Protein AF-A0A0L0UMP7-F1 (afdb_monomer)

Mean predicted aligned error: 9.32 Å

pLDDT: mean 83.38, std 13.89, range [54.56, 98.25]

Secondary structure (DSSP, 8-state):
--TTHHHHHHHHHHHHHHHHHHHHHHHHHHT--HHHHHHHHS-TTTSSPPPTTTT-

Structure (mmCIF, N/CA/C/O backbone):
data_AF-A0A0L0UMP7-F1
#
_entry.id   AF-A0A0L0UMP7-F1
#
loop_
_atom_site.group_PDB
_atom_site.id
_atom_site.type_symbol
_atom_site.label_atom_id
_atom_site.label_alt_id
_atom_site.label_comp_id
_atom_site.label_asym_id
_atom_site.label_entity_id
_atom_site.label_seq_id
_atom_site.pdbx_PDB_ins_code
_atom_site.Cartn_x
_atom_site.Cartn_y
_atom_site.Cartn_z
_atom_site.occupancy
_atom_site.B_iso_or_equiv
_atom_site.auth_seq_id
_atom_site.auth_comp_id
_atom_site.auth_asym_id
_atom_site.auth_atom_id
_atom_site.pdbx_PDB_model_num
ATOM 1 N N . GLY A 1 1 ? 11.097 0.531 -32.546 1.00 54.56 1 GLY A N 1
ATOM 2 C CA . GLY A 1 1 ? 10.358 1.250 -31.484 1.00 54.56 1 GLY A CA 1
ATOM 3 C C . GLY A 1 1 ? 9.477 0.392 -30.569 1.00 54.56 1 GLY A C 1
ATOM 4 O O . GLY A 1 1 ? 9.193 0.852 -29.472 1.00 54.56 1 GLY A O 1
ATOM 5 N N . ARG A 1 2 ? 9.015 -0.816 -30.954 1.00 55.78 2 ARG A N 1
ATOM 6 C CA . ARG A 1 2 ? 8.146 -1.655 -30.089 1.00 55.78 2 ARG A CA 1
ATOM 7 C C . ARG A 1 2 ? 8.900 -2.536 -29.080 1.00 55.78 2 ARG A C 1
ATOM 9 O O . ARG A 1 2 ? 8.344 -2.800 -28.021 1.00 55.78 2 ARG A O 1
ATOM 16 N N . ASP A 1 3 ? 10.149 -2.923 -29.346 1.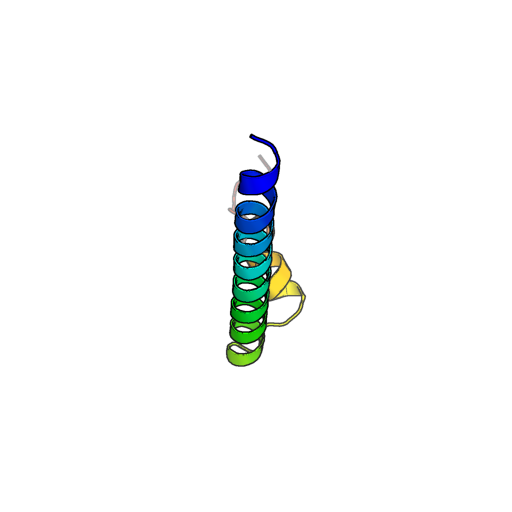00 57.69 3 ASP A N 1
ATOM 17 C CA . ASP A 1 3 ? 10.898 -3.808 -28.432 1.00 57.69 3 ASP A CA 1
ATOM 18 C C . ASP A 1 3 ? 11.431 -3.134 -27.164 1.00 57.69 3 ASP A C 1
ATOM 20 O O . ASP A 1 3 ? 11.545 -3.804 -26.147 1.00 57.69 3 ASP A O 1
ATOM 24 N N . LEU A 1 4 ? 11.649 -1.812 -27.153 1.00 56.53 4 LEU A N 1
ATOM 25 C CA . LEU A 1 4 ? 12.024 -1.091 -25.924 1.00 56.53 4 LEU A CA 1
ATOM 26 C C . LEU A 1 4 ? 10.877 -0.967 -24.904 1.00 56.53 4 LEU A C 1
ATOM 28 O O . LEU A 1 4 ? 11.133 -0.703 -23.733 1.00 56.53 4 LEU A O 1
ATOM 32 N N . ARG A 1 5 ? 9.614 -1.169 -25.309 1.00 58.53 5 ARG A N 1
ATOM 33 C CA . ARG A 1 5 ? 8.470 -1.094 -24.381 1.00 58.53 5 ARG A CA 1
ATOM 34 C C . ARG A 1 5 ? 8.383 -2.317 -23.467 1.00 58.53 5 ARG A C 1
ATOM 36 O O . ARG A 1 5 ? 7.986 -2.176 -22.318 1.00 58.53 5 ARG A O 1
ATOM 43 N N . LYS A 1 6 ? 8.798 -3.492 -23.950 1.00 62.09 6 LYS A N 1
ATOM 44 C CA . LYS A 1 6 ? 8.771 -4.755 -23.194 1.00 62.09 6 LYS A CA 1
ATOM 45 C C . LYS A 1 6 ? 9.620 -4.724 -21.909 1.00 62.09 6 LYS A C 1
ATOM 47 O O . LYS A 1 6 ? 9.063 -5.047 -20.862 1.00 62.09 6 LYS A O 1
ATOM 52 N N . PRO A 1 7 ? 10.906 -4.309 -21.923 1.00 72.19 7 PRO A N 1
ATOM 53 C CA . PRO A 1 7 ? 11.698 -4.244 -20.694 1.00 72.19 7 PRO A CA 1
ATOM 54 C C . PRO A 1 7 ? 11.162 -3.191 -19.718 1.00 72.19 7 PRO A C 1
ATOM 56 O O . PRO A 1 7 ? 11.209 -3.402 -18.510 1.00 72.19 7 PRO A O 1
ATOM 59 N N . PHE A 1 8 ? 10.590 -2.091 -20.220 1.00 79.31 8 PHE A N 1
ATOM 60 C CA . PHE A 1 8 ? 10.000 -1.067 -19.361 1.00 79.31 8 PHE A CA 1
ATOM 61 C C . PHE A 1 8 ? 8.733 -1.570 -18.658 1.00 79.31 8 PHE A C 1
ATOM 63 O O . PHE A 1 8 ? 8.602 -1.408 -17.450 1.00 79.31 8 PHE A O 1
ATOM 70 N N . SER A 1 9 ? 7.830 -2.246 -19.376 1.00 87.06 9 SER A N 1
ATOM 71 C CA . SER A 1 9 ? 6.656 -2.884 -18.767 1.00 87.06 9 SER A CA 1
ATOM 72 C C . SER A 1 9 ? 7.051 -3.904 -17.696 1.00 87.06 9 SER A C 1
ATOM 74 O O . SER A 1 9 ? 6.516 -3.847 -16.593 1.00 87.06 9 SER A O 1
ATOM 76 N N . ALA A 1 10 ? 8.049 -4.752 -17.966 1.00 88.88 10 ALA A N 1
ATOM 77 C CA . ALA A 1 10 ? 8.546 -5.721 -16.988 1.00 88.88 10 ALA A CA 1
ATOM 78 C C . ALA A 1 10 ? 9.110 -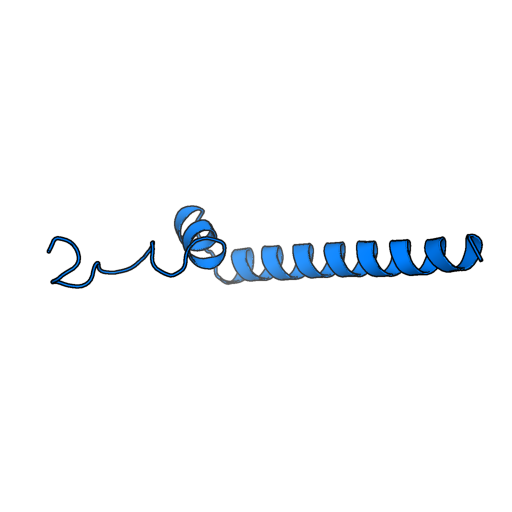5.050 -15.720 1.00 88.88 10 ALA A C 1
ATOM 80 O O . ALA A 1 10 ? 8.827 -5.492 -14.608 1.00 88.88 10 ALA A O 1
ATOM 81 N N . ALA A 1 11 ? 9.862 -3.954 -15.867 1.00 91.62 11 ALA A N 1
ATOM 82 C CA . ALA A 1 11 ? 10.383 -3.196 -14.730 1.00 91.62 11 ALA A CA 1
ATOM 83 C C . ALA A 1 11 ? 9.261 -2.561 -13.890 1.00 91.62 11 ALA A C 1
ATOM 85 O O . ALA A 1 11 ? 9.309 -2.593 -12.660 1.00 91.62 11 ALA A O 1
ATOM 86 N N . ILE A 1 12 ? 8.227 -2.021 -14.541 1.00 92.38 12 ILE A N 1
ATOM 87 C CA . ILE A 1 12 ? 7.057 -1.460 -13.857 1.00 92.38 12 ILE A CA 1
ATOM 88 C C . ILE A 1 12 ? 6.275 -2.549 -13.111 1.00 92.38 12 ILE A C 1
ATOM 90 O O . ILE A 1 12 ? 5.848 -2.324 -11.977 1.00 92.38 12 ILE A O 1
ATOM 94 N N . ASP A 1 13 ? 6.108 -3.730 -13.701 1.00 94.12 13 ASP A N 1
ATOM 95 C CA . ASP A 1 13 ? 5.405 -4.843 -13.059 1.00 94.12 13 ASP A CA 1
ATOM 96 C C . ASP A 1 13 ? 6.190 -5.402 -11.867 1.00 94.12 13 ASP A C 1
ATOM 98 O O . ASP A 1 13 ? 5.608 -5.661 -10.806 1.00 94.12 13 ASP A O 1
ATOM 102 N N . LEU A 1 14 ? 7.520 -5.482 -11.979 1.00 95.69 14 LEU A N 1
ATOM 103 C CA . LEU A 1 14 ? 8.394 -5.812 -10.854 1.00 95.69 14 LEU A CA 1
ATOM 104 C C . LEU A 1 14 ? 8.263 -4.774 -9.734 1.00 95.69 14 LEU A C 1
ATOM 106 O O . LEU A 1 14 ? 8.063 -5.137 -8.576 1.00 95.69 14 LEU A O 1
ATOM 110 N N . PHE A 1 15 ? 8.311 -3.484 -10.069 1.00 96.25 15 PHE A N 1
ATOM 111 C CA . PHE A 1 15 ? 8.153 -2.410 -9.090 1.00 96.25 15 PHE A CA 1
ATOM 112 C C . PHE A 1 15 ? 6.801 -2.481 -8.369 1.00 96.25 15 PHE A C 1
ATOM 114 O O . PHE A 1 15 ? 6.744 -2.386 -7.143 1.00 96.25 15 PHE A O 1
ATOM 121 N N . ARG A 1 16 ? 5.704 -2.705 -9.104 1.00 96.44 16 ARG A N 1
ATOM 122 C CA . ARG A 1 16 ? 4.366 -2.892 -8.517 1.00 96.44 16 ARG A CA 1
ATOM 123 C C . ARG A 1 16 ? 4.323 -4.095 -7.580 1.00 96.44 16 ARG A C 1
ATOM 125 O O . ARG A 1 16 ? 3.743 -3.994 -6.500 1.00 9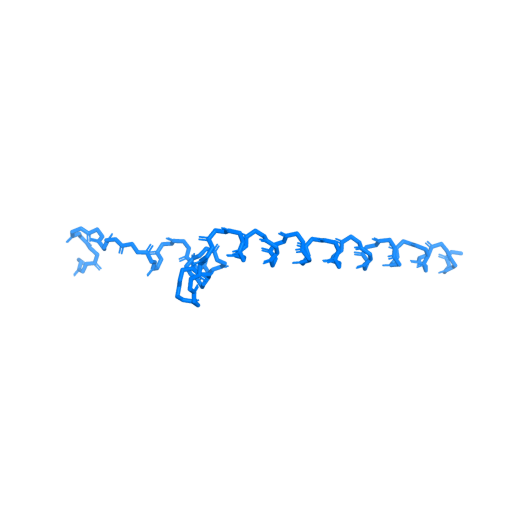6.44 16 ARG A O 1
ATOM 132 N N . THR A 1 17 ? 4.956 -5.198 -7.970 1.00 97.69 17 THR A N 1
ATOM 133 C CA . THR A 1 17 ? 5.040 -6.418 -7.157 1.00 97.69 17 THR A CA 1
ATOM 134 C C . THR A 1 17 ? 5.778 -6.153 -5.849 1.00 97.69 17 THR A C 1
ATOM 136 O O . THR A 1 17 ? 5.243 -6.425 -4.775 1.00 97.69 17 THR A O 1
ATOM 139 N N . LEU A 1 18 ? 6.956 -5.528 -5.919 1.00 98.25 18 LEU A N 1
ATOM 140 C CA . LEU A 1 18 ? 7.738 -5.160 -4.738 1.00 98.25 18 LEU A CA 1
ATOM 141 C C . LEU A 1 18 ? 6.974 -4.194 -3.826 1.00 98.25 18 LEU A C 1
ATOM 143 O O . LEU A 1 18 ? 6.946 -4.382 -2.610 1.00 98.25 18 LEU A O 1
ATOM 147 N N . LYS A 1 19 ? 6.290 -3.199 -4.404 1.00 97.69 19 LYS A N 1
ATOM 148 C CA . LYS A 1 19 ? 5.454 -2.256 -3.651 1.00 97.69 19 LYS A CA 1
ATOM 149 C C . LYS A 1 19 ? 4.314 -2.970 -2.918 1.00 97.69 19 LYS A C 1
ATOM 151 O O . LYS A 1 19 ? 4.059 -2.664 -1.755 1.00 97.69 19 LYS A O 1
ATOM 156 N N . LYS A 1 20 ? 3.651 -3.935 -3.566 1.00 97.25 20 LYS A N 1
ATOM 157 C CA . LYS A 1 20 ? 2.597 -4.752 -2.946 1.00 97.25 20 LYS A CA 1
ATOM 158 C C . LYS A 1 20 ? 3.150 -5.586 -1.786 1.00 97.25 20 LYS A C 1
ATOM 160 O O . LYS A 1 20 ? 2.599 -5.528 -0.692 1.00 97.25 20 LYS A O 1
ATOM 165 N N . MET A 1 21 ? 4.267 -6.285 -1.992 1.00 98.06 21 MET A N 1
ATOM 166 C CA . MET A 1 21 ? 4.906 -7.103 -0.951 1.00 98.06 21 MET A CA 1
ATOM 167 C C . MET A 1 21 ? 5.344 -6.270 0.258 1.00 98.06 21 MET A C 1
ATOM 169 O O . MET A 1 21 ? 5.116 -6.665 1.398 1.00 98.06 21 MET A O 1
ATOM 173 N N . SER A 1 22 ? 5.936 -5.097 0.019 1.00 97.88 22 SER A N 1
ATOM 174 C CA . SER A 1 22 ? 6.350 -4.169 1.077 1.00 97.88 22 SER A CA 1
ATOM 175 C C . SER A 1 22 ? 5.159 -3.699 1.922 1.00 97.88 22 SER A C 1
ATOM 177 O O . SER A 1 22 ? 5.228 -3.689 3.154 1.00 97.88 22 SER A O 1
ATOM 179 N N . LYS A 1 23 ? 4.037 -3.378 1.268 1.00 95.75 23 LYS A N 1
ATOM 180 C CA . LYS A 1 23 ? 2.791 -2.975 1.929 1.00 95.7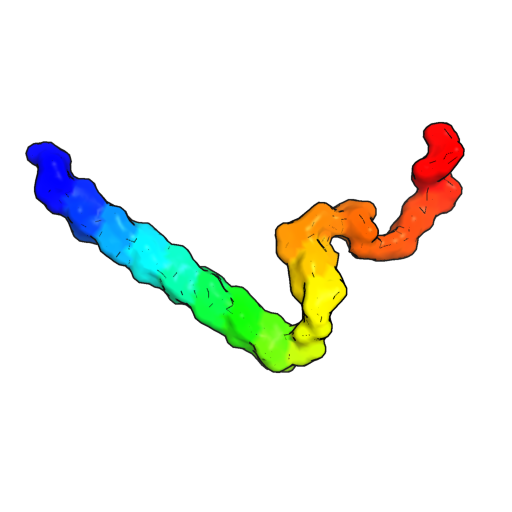5 23 LYS A CA 1
ATOM 181 C C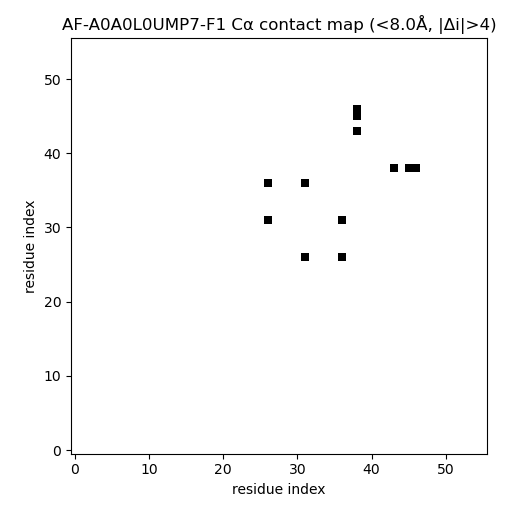 . LYS A 1 23 ? 2.212 -4.101 2.790 1.00 95.75 23 LYS A C 1
ATOM 183 O O . LYS A 1 23 ? 1.954 -3.899 3.971 1.00 95.75 23 LYS A O 1
ATOM 188 N N . GLU A 1 24 ? 2.089 -5.304 2.230 1.00 96.00 24 GLU A N 1
ATOM 189 C CA . GLU A 1 24 ? 1.592 -6.480 2.956 1.00 96.00 24 GLU A CA 1
ATOM 190 C C . GLU A 1 24 ? 2.483 -6.845 4.151 1.00 96.00 24 GLU A C 1
ATOM 192 O O . GLU A 1 24 ? 1.981 -7.214 5.212 1.00 96.00 24 GLU A O 1
ATOM 197 N N . MET A 1 25 ? 3.807 -6.723 4.004 1.00 98.12 25 MET A N 1
ATOM 198 C CA . MET A 1 25 ? 4.749 -6.928 5.104 1.00 98.12 25 MET A CA 1
ATOM 199 C C . MET A 1 25 ? 4.538 -5.897 6.216 1.00 98.12 25 MET A C 1
ATOM 201 O O . MET A 1 25 ? 4.499 -6.267 7.386 1.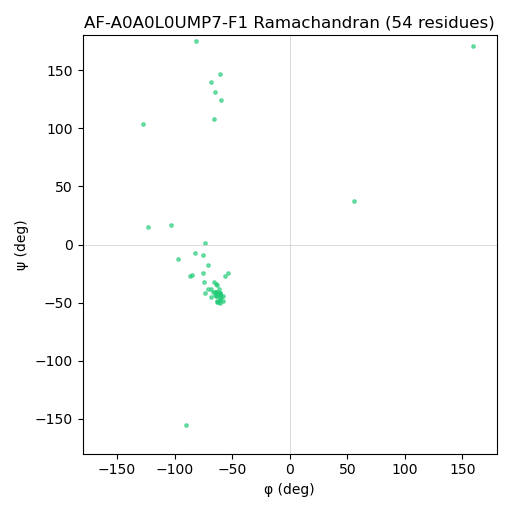00 98.12 25 MET A O 1
ATOM 205 N N . THR A 1 26 ? 4.354 -4.627 5.851 1.00 96.62 26 THR A N 1
ATOM 206 C CA . THR A 1 26 ? 4.091 -3.540 6.803 1.00 96.62 26 THR A CA 1
ATOM 207 C C . THR A 1 26 ? 2.838 -3.827 7.626 1.00 96.62 26 THR A C 1
ATOM 209 O O . THR A 1 26 ? 2.894 -3.790 8.852 1.00 96.62 26 THR A O 1
ATOM 212 N N . PHE A 1 27 ? 1.734 -4.207 6.978 1.00 96.06 27 PHE A N 1
ATOM 213 C CA . PHE A 1 27 ? 0.486 -4.537 7.672 1.00 96.06 27 PHE A CA 1
ATOM 214 C C . PHE A 1 27 ? 0.635 -5.717 8.632 1.00 96.06 27 PHE A 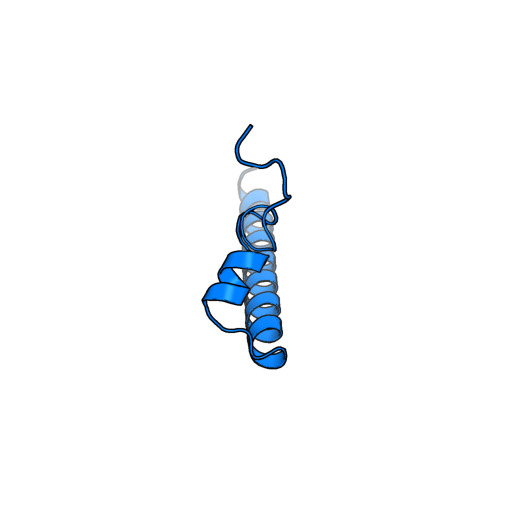C 1
ATOM 216 O O . PHE A 1 27 ? 0.150 -5.656 9.759 1.00 96.06 27 PHE A O 1
ATOM 223 N N . LYS A 1 28 ? 1.361 -6.766 8.223 1.00 96.81 28 LYS A N 1
ATOM 224 C CA . LYS A 1 28 ? 1.629 -7.934 9.075 1.00 96.81 28 LYS A CA 1
ATOM 225 C C . LYS A 1 28 ? 2.469 -7.580 10.300 1.00 96.81 28 LYS A C 1
ATOM 227 O O . LYS A 1 28 ? 2.159 -8.037 11.396 1.00 96.81 28 LYS A O 1
ATOM 232 N N . VAL A 1 29 ? 3.523 -6.778 10.126 1.00 98.06 29 VAL A N 1
ATOM 233 C CA . VAL A 1 29 ? 4.411 -6.359 11.226 1.00 98.06 29 VAL A CA 1
ATOM 234 C C . VAL A 1 29 ? 3.673 -5.455 12.211 1.00 98.06 29 VAL A C 1
ATOM 236 O O . VAL A 1 29 ? 3.822 -5.629 13.418 1.00 98.06 29 VAL A O 1
ATOM 239 N N . LEU A 1 30 ? 2.846 -4.540 11.704 1.00 96.56 30 LEU A N 1
ATOM 240 C CA . LEU A 1 30 ? 2.011 -3.656 12.519 1.00 96.56 30 LEU A CA 1
ATOM 241 C C . LEU A 1 30 ? 0.785 -4.359 13.120 1.00 96.56 30 LEU A C 1
ATOM 243 O O . LEU A 1 30 ? 0.140 -3.786 13.989 1.00 96.56 30 LEU A O 1
ATOM 247 N N . ARG A 1 31 ? 0.495 -5.601 12.703 1.00 96.94 31 ARG A N 1
ATOM 248 C CA . ARG A 1 31 ? -0.665 -6.401 13.131 1.00 96.94 31 ARG A CA 1
ATOM 249 C C . ARG A 1 31 ? -2.006 -5.701 12.896 1.00 96.94 31 ARG A C 1
ATOM 251 O O . ARG A 1 31 ? -2.911 -5.841 13.710 1.00 96.94 31 ARG A O 1
ATOM 258 N N . LEU A 1 32 ? -2.112 -4.980 11.783 1.00 93.94 32 LEU A N 1
ATOM 259 C CA . LEU A 1 32 ? -3.333 -4.257 11.448 1.00 93.94 32 LEU A CA 1
ATOM 260 C C . LEU A 1 32 ? -4.467 -5.220 11.112 1.00 93.94 32 LEU A C 1
ATOM 262 O O . LEU A 1 32 ? -4.256 -6.213 10.404 1.00 93.94 32 LEU A O 1
ATOM 266 N N . ASP A 1 33 ? -5.665 -4.895 11.577 1.00 93.19 33 ASP A N 1
ATOM 267 C CA . ASP A 1 33 ? -6.875 -5.592 11.166 1.00 93.19 33 ASP A CA 1
ATOM 268 C C . ASP A 1 33 ? -7.408 -5.086 9.809 1.00 93.19 33 ASP A C 1
ATOM 270 O O . ASP A 1 33 ? -6.875 -4.166 9.181 1.00 93.19 33 ASP A O 1
ATOM 274 N N . ALA A 1 34 ? -8.463 -5.730 9.305 1.00 90.06 34 ALA A N 1
ATOM 275 C CA . ALA A 1 34 ? -9.037 -5.391 8.006 1.00 90.06 34 ALA A CA 1
ATOM 276 C C . ALA A 1 34 ? -9.627 -3.968 7.952 1.00 90.06 34 ALA A C 1
ATOM 278 O O . ALA A 1 34 ? -9.548 -3.324 6.904 1.00 90.06 34 ALA A O 1
ATOM 279 N N . GLN A 1 35 ? -10.197 -3.473 9.054 1.00 87.31 35 GLN A N 1
ATOM 280 C CA . GLN A 1 35 ? -10.799 -2.144 9.129 1.00 87.31 35 GLN A CA 1
ATOM 281 C C . GLN A 1 35 ? -9.714 -1.064 9.150 1.00 87.31 35 GLN A C 1
ATOM 283 O O . GLN A 1 35 ? -9.823 -0.070 8.433 1.00 87.31 35 GLN A O 1
ATOM 288 N N . GLU A 1 36 ? -8.637 -1.279 9.903 1.00 88.94 36 GLU A N 1
ATOM 289 C CA . GLU A 1 36 ? -7.472 -0.392 9.948 1.00 88.94 36 GLU A CA 1
ATOM 290 C C . GLU A 1 36 ? -6.755 -0.324 8.593 1.00 88.94 36 GLU A C 1
ATOM 292 O O . GLU A 1 36 ? -6.387 0.758 8.129 1.00 88.94 36 GLU A O 1
ATOM 297 N N . ILE A 1 37 ? -6.610 -1.463 7.904 1.00 90.81 37 ILE A N 1
ATOM 298 C CA . ILE A 1 37 ? -6.081 -1.499 6.534 1.00 90.81 37 ILE A CA 1
ATOM 299 C C . ILE A 1 37 ? -6.982 -0.690 5.594 1.00 90.81 37 ILE A C 1
ATOM 301 O O . ILE A 1 37 ? -6.482 0.132 4.827 1.00 90.81 37 ILE A O 1
ATOM 305 N N . GLN A 1 38 ? -8.303 -0.875 5.656 1.00 87.44 38 GLN A N 1
ATOM 306 C CA . GLN A 1 38 ? -9.235 -0.096 4.834 1.00 87.44 38 GLN A CA 1
ATOM 307 C C . GLN A 1 38 ? -9.197 1.399 5.153 1.00 87.44 38 GLN A C 1
ATOM 309 O O . GLN A 1 38 ? -9.325 2.202 4.233 1.00 87.44 38 GLN A O 1
ATOM 314 N N . ALA A 1 39 ? -8.987 1.782 6.410 1.00 85.00 39 ALA A N 1
ATOM 315 C CA . ALA A 1 39 ? -8.826 3.178 6.797 1.00 85.00 39 ALA A CA 1
ATOM 316 C C . ALA A 1 39 ? -7.565 3.807 6.188 1.00 85.00 39 ALA A C 1
ATOM 318 O O . ALA A 1 39 ? -7.617 4.921 5.668 1.00 85.00 39 ALA A O 1
ATOM 319 N N . LEU A 1 40 ? -6.446 3.076 6.204 1.00 85.44 40 LEU A N 1
ATOM 320 C CA . LEU A 1 40 ? -5.168 3.520 5.639 1.00 85.44 40 LEU A CA 1
ATOM 321 C C . LEU A 1 40 ? -5.164 3.569 4.110 1.00 85.44 40 LEU A C 1
ATOM 323 O O . LEU A 1 40 ? -4.520 4.432 3.515 1.00 85.44 40 LEU A O 1
ATOM 327 N N . GLU A 1 41 ? -5.813 2.603 3.464 1.00 88.19 41 GLU A N 1
ATOM 328 C CA . GLU A 1 41 ? -5.868 2.515 2.004 1.00 88.19 41 GLU A CA 1
ATOM 329 C C . GLU A 1 41 ? -7.002 3.331 1.386 1.00 88.19 41 GLU A C 1
ATOM 331 O O . GLU A 1 41 ? -6.925 3.713 0.216 1.00 88.19 41 GLU A O 1
ATOM 336 N N . GLY A 1 42 ? -8.070 3.532 2.150 1.00 82.00 42 GLY A N 1
ATOM 337 C CA . GLY A 1 42 ? -9.292 4.181 1.722 1.00 82.00 42 GLY A CA 1
ATOM 338 C C . GLY A 1 42 ? -9.277 5.687 1.947 1.00 82.00 42 GLY A C 1
ATOM 339 O O . GLY A 1 42 ? -8.248 6.358 1.987 1.00 82.00 42 GLY A O 1
ATOM 340 N N . CYS A 1 43 ? -10.475 6.246 2.061 1.00 77.38 43 CYS A N 1
ATOM 341 C CA . CYS A 1 43 ? -10.677 7.654 2.361 1.00 77.38 43 CYS A CA 1
ATOM 342 C C . CYS A 1 43 ? -10.174 7.967 3.780 1.00 77.38 43 CYS A C 1
ATOM 344 O O . CYS A 1 43 ? -10.831 7.622 4.760 1.00 77.38 43 CYS A O 1
ATOM 346 N N . ALA A 1 44 ? -9.047 8.677 3.885 1.00 65.38 44 ALA A N 1
ATOM 347 C CA . ALA A 1 44 ? -8.482 9.098 5.171 1.00 65.38 44 ALA A CA 1
ATOM 348 C C . ALA A 1 44 ? -9.468 9.925 6.024 1.00 65.38 44 ALA A C 1
ATOM 350 O O . ALA A 1 44 ? -9.390 9.909 7.245 1.00 65.38 44 ALA A O 1
ATOM 351 N N . GLY A 1 45 ? -10.419 10.625 5.392 1.00 69.38 45 GLY A N 1
ATOM 352 C CA . GLY A 1 45 ? -11.460 11.398 6.083 1.00 69.38 45 GLY A CA 1
ATOM 353 C C . GLY A 1 45 ? -12.667 10.583 6.561 1.00 69.38 45 GLY A C 1
ATOM 354 O O . GLY A 1 45 ? -13.529 11.130 7.237 1.00 69.38 45 GLY A O 1
ATOM 355 N N . CYS A 1 46 ? -12.755 9.301 6.204 1.00 73.12 46 CYS A N 1
ATOM 356 C CA . CYS A 1 46 ? -13.915 8.455 6.485 1.00 73.12 46 CYS A CA 1
ATOM 357 C C . CYS A 1 46 ? -13.734 7.601 7.750 1.00 73.12 46 CYS A C 1
ATOM 359 O O . CYS A 1 46 ? -14.697 7.017 8.241 1.00 73.12 46 CYS A O 1
ATOM 361 N N . PHE A 1 47 ? -12.510 7.528 8.279 1.00 68.44 47 PHE A N 1
ATOM 362 C CA . PHE A 1 47 ? -12.157 6.731 9.449 1.00 68.44 47 PHE A CA 1
ATOM 363 C C . PHE A 1 47 ? -11.451 7.624 10.473 1.00 68.44 47 PHE A C 1
ATOM 365 O O . PHE A 1 47 ? -10.293 7.994 10.308 1.00 68.44 47 PHE A O 1
ATOM 372 N N . GLY A 1 48 ? -12.177 8.008 11.519 1.00 68.69 48 GLY A N 1
ATOM 373 C CA . GLY A 1 48 ? -11.721 8.927 12.559 1.00 68.69 48 GLY A CA 1
ATOM 374 C C . GLY A 1 48 ? -12.914 9.545 13.289 1.00 68.69 48 GLY A C 1
ATOM 375 O O . GLY A 1 48 ? -14.055 9.351 12.861 1.00 68.69 48 GLY A O 1
ATOM 376 N N . PRO A 1 49 ? -12.694 10.266 14.401 1.00 71.75 49 PRO A N 1
ATOM 377 C CA . PRO A 1 49 ? -13.768 10.993 15.057 1.00 71.75 49 PRO A CA 1
ATOM 378 C C . PRO A 1 49 ? -14.356 12.010 14.080 1.00 71.75 49 PRO A C 1
ATOM 380 O O . PRO A 1 49 ? -13.644 12.835 13.505 1.00 71.75 49 PRO A O 1
ATOM 383 N N . GLN A 1 50 ? -15.665 11.919 13.879 1.00 78.25 50 GLN A N 1
ATOM 384 C CA . GLN A 1 50 ? -16.383 12.832 13.009 1.00 78.25 50 GLN A CA 1
ATOM 385 C C . GLN A 1 50 ? -16.313 14.242 13.619 1.00 78.25 50 GLN 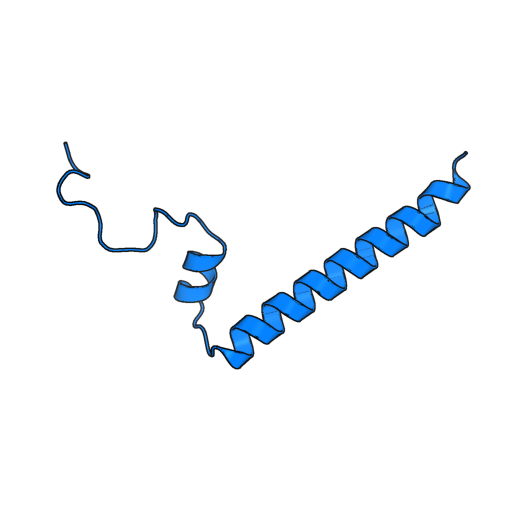A C 1
ATOM 387 O O . GLN A 1 50 ? -16.538 14.383 14.827 1.00 78.25 50 GLN A O 1
ATOM 392 N N . PRO A 1 51 ? -15.952 15.284 12.843 1.00 77.12 51 PRO A N 1
ATOM 393 C CA . PRO A 1 51 ? -15.887 16.629 13.390 1.00 77.12 51 PRO A CA 1
ATOM 394 C C . PRO A 1 51 ? -17.276 17.034 13.910 1.00 77.12 51 PRO A C 1
ATOM 396 O O . PRO A 1 51 ? -18.277 16.641 13.304 1.00 77.12 51 PRO A O 1
ATOM 399 N N . PRO A 1 52 ? -17.360 17.831 14.993 1.00 80.00 52 PRO A N 1
ATOM 400 C CA . PRO A 1 52 ? -18.633 18.179 15.634 1.00 80.00 52 PRO A CA 1
ATOM 401 C C . PRO A 1 52 ? -19.681 18.780 14.684 1.00 80.00 52 PRO A C 1
ATOM 403 O O . PRO A 1 52 ? -20.872 18.651 14.934 1.00 80.00 52 PRO A O 1
ATOM 406 N N . ASN A 1 53 ? -19.235 19.378 13.575 1.00 78.50 53 ASN A N 1
ATOM 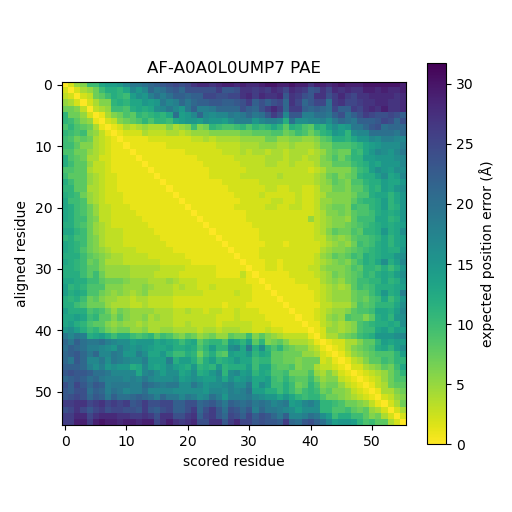407 C CA . ASN A 1 53 ? -20.061 20.121 12.621 1.00 78.50 53 ASN A CA 1
ATOM 408 C C . ASN A 1 53 ? -20.368 19.325 11.336 1.00 78.50 53 ASN A C 1
ATOM 410 O O . ASN A 1 53 ? -20.703 19.899 10.308 1.00 78.50 53 ASN A O 1
ATOM 414 N N . ALA A 1 54 ? -20.187 18.001 11.324 1.00 68.12 54 ALA A N 1
ATOM 415 C CA . ALA A 1 54 ? -20.371 17.202 10.106 1.00 68.12 54 ALA A CA 1
ATOM 416 C C . ALA A 1 54 ? -21.843 17.002 9.682 1.00 68.12 54 ALA A C 1
ATOM 418 O O . ALA A 1 54 ? -22.091 16.266 8.729 1.00 68.12 54 ALA A O 1
ATOM 419 N N . GLN A 1 55 ? -22.801 17.580 10.414 1.00 67.31 55 GLN A N 1
ATOM 420 C CA . GLN A 1 55 ? -24.242 17.462 10.162 1.00 67.31 55 GLN A CA 1
ATOM 421 C C . GLN A 1 55 ? -24.946 18.819 9.960 1.00 67.31 55 GLN A C 1
ATOM 423 O O . GLN A 1 55 ? -26.173 18.850 10.022 1.00 67.31 55 GLN A O 1
ATOM 428 N N . ASP A 1 56 ? -24.203 19.907 9.724 1.00 56.56 56 ASP A N 1
ATOM 429 C CA . ASP A 1 56 ? -24.791 21.207 9.351 1.00 56.56 56 ASP A CA 1
ATOM 430 C C . ASP A 1 56 ? -25.244 21.243 7.879 1.00 56.56 56 ASP A C 1
ATOM 432 O O . ASP A 1 56 ? -24.457 20.817 6.997 1.00 56.56 56 ASP A O 1
#

Foldseek 3Di:
DPVVVVVVVVVVVVVVVVVVVVLVVVCVVVVDDPVRVCCVVDDVQVDDPPPPPNPD

Solvent-accessible surface area (backbone atoms only — not comparable to full-atom values): 3519 Å² total; per-residue (Å²): 129,73,73,70,51,55,63,51,51,51,52,52,52,50,50,51,49,52,53,50,53,53,52,55,49,50,40,60,75,72,63,58,52,74,67,56,47,46,34,74,72,48,60,66,90,76,56,70,85,75,62,95,70,80,83,120

Radius of gyration: 18.53 Å; Cα contacts (8 Å, |Δi|>4): 6; chains: 1; bounding box: 37×29×47 Å

Organism: NCBI:txid1165861

Sequence (56 aa):
GRDLRKPFSAAIDLFRTLKKMSKEMTFKVLRLDAQEIQALEGCAGCFGPQPPNAQD